Protein AF-A0A2S9GN76-F1 (afdb_monomer_lite)

Secondary structure (DSSP, 8-state):
---------------TT--TTS-TTT-HHHHHHHHHHHHPPPPTT-S--SHHHHHHHHH-

Radius of gyration: 16.96 Å; chains: 1; bounding box: 36×28×56 Å

pLDDT: mean 91.57, std 13.15, range [42.25, 98.62]

Foldseek 3Di:
DDDPDPDVDDPPQDQPQADPVDDCVNPVPCRRHVNVVVPPDDDPVDPDDDDVVVVVVVVD

Sequence (60 aa):
MTVEATSNLKSGIDLRYVDEQARPQDDLFGHVNGRWLSEYQIPADRATDGAFRTLYDRAE

Structure (mmCIF, N/CA/C/O backbone):
data_AF-A0A2S9GN76-F1
#
_entry.id   AF-A0A2S9GN76-F1
#
loop_
_atom_site.group_PDB
_atom_site.id
_atom_site.type_symbol
_atom_site.label_atom_id
_atom_site.label_alt_id
_atom_site.label_comp_id
_atom_site.label_asym_id
_atom_site.label_entity_id
_atom_site.label_seq_id
_atom_site.pdbx_PDB_ins_code
_atom_site.Cartn_x
_atom_site.Cartn_y
_atom_site.Cartn_z
_atom_site.occupancy
_atom_site.B_iso_or_equiv
_atom_site.auth_seq_id
_atom_site.auth_comp_id
_atom_site.auth_asym_id
_atom_site.auth_atom_id
_atom_site.pdbx_PDB_model_num
ATOM 1 N N . MET A 1 1 ? 6.470 18.993 39.191 1.00 42.25 1 MET A N 1
ATOM 2 C CA . MET A 1 1 ? 5.636 18.317 38.178 1.00 42.25 1 MET A CA 1
ATOM 3 C C . MET A 1 1 ? 5.675 19.174 36.925 1.00 42.25 1 MET A C 1
ATOM 5 O O . MET A 1 1 ? 4.936 20.142 36.831 1.00 42.25 1 MET A O 1
ATOM 9 N N . THR A 1 2 ? 6.640 18.925 36.045 1.00 43.50 2 THR A N 1
ATOM 10 C CA . THR A 1 2 ? 6.805 19.656 34.783 1.00 43.50 2 THR A CA 1
ATOM 11 C C . THR A 1 2 ? 6.034 18.907 33.709 1.00 43.50 2 THR A C 1
ATOM 13 O O . THR A 1 2 ? 6.303 17.736 33.455 1.00 43.50 2 THR A O 1
ATOM 16 N N . VAL A 1 3 ? 5.021 19.556 33.142 1.00 62.69 3 VAL A N 1
ATOM 17 C CA . VAL A 1 3 ? 4.246 19.013 32.027 1.00 62.69 3 VAL A CA 1
ATOM 18 C C . VAL A 1 3 ? 5.093 19.231 30.773 1.00 62.69 3 VAL A C 1
ATOM 20 O O . VAL A 1 3 ? 5.208 20.355 30.293 1.00 62.69 3 VAL A O 1
ATOM 23 N N . GLU A 1 4 ? 5.776 18.182 30.319 1.00 62.44 4 GLU A N 1
ATOM 24 C CA . GLU A 1 4 ? 6.499 18.170 29.044 1.00 62.44 4 GLU A CA 1
ATOM 25 C C . GLU A 1 4 ? 5.509 18.426 27.899 1.00 62.44 4 GLU A C 1
ATOM 27 O O . GLU A 1 4 ? 4.411 17.864 27.864 1.00 62.44 4 GLU A O 1
ATOM 32 N N . ALA A 1 5 ? 5.891 19.308 26.977 1.00 62.34 5 ALA A N 1
ATOM 33 C CA . ALA A 1 5 ? 5.084 19.672 25.827 1.00 62.34 5 ALA A CA 1
ATOM 34 C C . ALA A 1 5 ? 4.784 18.428 24.979 1.00 62.34 5 ALA A C 1
ATOM 36 O O . ALA A 1 5 ? 5.693 17.804 24.430 1.00 62.34 5 ALA A O 1
ATOM 37 N N . THR A 1 6 ? 3.504 18.086 24.816 1.00 63.72 6 THR A N 1
ATOM 38 C CA . THR A 1 6 ? 3.065 17.137 23.790 1.00 63.72 6 THR A CA 1
ATOM 39 C C . THR A 1 6 ? 3.353 17.751 22.426 1.00 63.72 6 THR A C 1
ATOM 41 O O . THR A 1 6 ? 2.521 18.456 21.852 1.00 63.72 6 THR A O 1
ATOM 44 N N . SER A 1 7 ? 4.565 17.519 21.917 1.00 69.56 7 SER A N 1
ATOM 45 C CA . SER A 1 7 ? 4.862 17.688 20.499 1.00 69.56 7 SER A CA 1
ATOM 46 C C . SER A 1 7 ? 3.781 16.950 19.706 1.00 69.56 7 SER A C 1
ATOM 48 O O . SER A 1 7 ? 3.311 15.891 20.124 1.00 69.56 7 SER A O 1
ATOM 50 N N . ASN A 1 8 ? 3.318 17.543 18.609 1.00 77.75 8 ASN A N 1
ATOM 51 C CA . ASN A 1 8 ? 2.236 16.993 17.799 1.00 77.75 8 ASN A CA 1
ATOM 52 C C . ASN A 1 8 ? 2.741 15.732 17.068 1.00 77.75 8 ASN A C 1
ATOM 54 O O . ASN A 1 8 ? 3.177 15.801 15.915 1.00 77.75 8 ASN A O 1
ATOM 58 N N . LEU A 1 9 ? 2.775 14.605 17.785 1.00 85.19 9 LEU A N 1
ATOM 59 C CA . LEU A 1 9 ? 3.312 13.332 17.322 1.00 85.19 9 LEU A CA 1
ATOM 60 C C . LEU A 1 9 ? 2.531 12.877 16.090 1.00 85.19 9 LEU A C 1
ATOM 62 O O . LEU A 1 9 ? 1.304 12.770 16.101 1.00 85.19 9 LEU A O 1
ATOM 66 N N . LYS A 1 10 ? 3.256 12.609 15.006 1.00 89.50 10 LYS A N 1
ATOM 67 C CA . LYS A 1 10 ? 2.684 11.989 13.812 1.00 89.50 10 LYS A CA 1
ATOM 68 C C . LYS A 1 10 ? 2.554 10.491 14.069 1.00 89.50 10 LYS A C 1
ATOM 70 O O . LYS A 1 10 ? 3.492 9.874 14.561 1.00 89.50 10 LYS A O 1
ATOM 75 N N . SER A 1 11 ? 1.416 9.908 13.704 1.00 93.75 11 SER A N 1
ATOM 76 C CA . SER A 1 11 ? 1.151 8.475 13.898 1.00 93.75 11 SER A CA 1
ATOM 77 C C . SER A 1 11 ? 2.066 7.566 13.072 1.00 93.75 11 SER A C 1
ATOM 79 O O . SER A 1 11 ? 2.218 6.398 13.406 1.00 93.75 11 SER A O 1
ATOM 81 N N . GLY A 1 12 ? 2.636 8.079 11.975 1.00 94.56 12 GLY A N 1
ATOM 82 C CA . GLY A 1 12 ? 3.385 7.281 10.999 1.00 94.56 12 GLY A CA 1
ATOM 83 C C . GLY A 1 12 ? 2.501 6.456 10.057 1.00 94.56 12 GLY A C 1
ATOM 84 O O . GLY A 1 12 ? 3.030 5.742 9.213 1.00 94.56 12 GLY A O 1
ATOM 85 N N . ILE A 1 13 ? 1.173 6.567 10.172 1.00 94.88 13 ILE A N 1
ATOM 86 C CA . ILE A 1 13 ? 0.215 5.842 9.333 1.00 94.88 13 ILE A CA 1
ATOM 87 C C . ILE A 1 13 ? -0.314 6.769 8.243 1.00 94.88 13 ILE A C 1
ATOM 89 O O . ILE A 1 13 ? -0.832 7.850 8.530 1.00 94.88 13 ILE A O 1
ATOM 93 N N . ASP A 1 14 ? -0.196 6.330 6.994 1.00 95.69 14 ASP A N 1
ATOM 94 C CA . ASP A 1 14 ? -0.750 7.030 5.843 1.00 95.69 14 ASP A CA 1
ATOM 95 C C . ASP A 1 14 ? -2.200 6.600 5.604 1.00 95.69 14 ASP A C 1
ATOM 97 O O . ASP A 1 14 ? -2.464 5.488 5.159 1.00 95.69 14 ASP A O 1
ATOM 101 N N . LEU A 1 15 ? -3.146 7.489 5.905 1.00 96.62 15 LEU A N 1
ATOM 102 C CA . LEU A 1 15 ? -4.580 7.211 5.782 1.00 96.62 15 LEU A CA 1
ATOM 103 C C . LEU A 1 15 ? -5.161 7.604 4.415 1.00 96.62 15 LEU A C 1
ATOM 105 O O . LEU A 1 15 ? -6.359 7.457 4.190 1.00 96.62 15 LEU A O 1
ATOM 109 N N . ARG A 1 16 ? -4.341 8.109 3.484 1.00 97.50 16 ARG A N 1
ATOM 110 C CA . ARG A 1 16 ? -4.820 8.584 2.172 1.00 97.50 16 ARG A CA 1
ATOM 111 C C . ARG A 1 16 ? -5.399 7.470 1.299 1.00 97.50 16 ARG A C 1
ATOM 113 O O . ARG A 1 16 ? -6.202 7.763 0.413 1.00 97.50 16 ARG A O 1
ATOM 120 N N . TYR A 1 17 ? -4.998 6.226 1.551 1.00 98.06 17 TYR A N 1
ATOM 121 C CA . TYR A 1 17 ? -5.369 5.065 0.744 1.00 98.06 17 TYR A CA 1
ATOM 122 C C . TYR A 1 17 ? -6.463 4.192 1.362 1.00 98.06 17 TYR A C 1
ATOM 124 O O . TYR A 1 17 ? -6.789 3.147 0.796 1.00 98.06 17 TYR A O 1
ATOM 132 N N . VAL A 1 18 ? -7.039 4.632 2.486 1.00 98.38 18 VAL A N 1
ATOM 133 C CA . VAL A 1 18 ? -8.122 3.906 3.147 1.00 98.38 18 VAL A CA 1
ATOM 134 C C . VAL A 1 18 ? -9.328 3.786 2.217 1.00 98.38 18 VAL A C 1
ATOM 136 O O . VAL A 1 18 ? -9.764 4.770 1.610 1.00 98.38 18 VAL A O 1
ATOM 139 N N . ASP A 1 19 ? -9.870 2.575 2.147 1.00 98.31 19 ASP A N 1
AT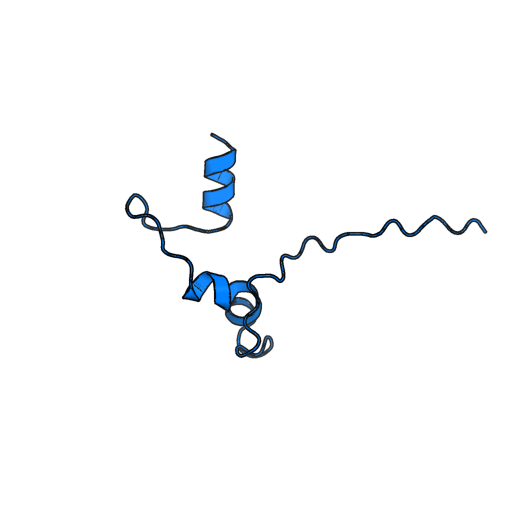OM 140 C CA . ASP A 1 19 ? -11.175 2.278 1.576 1.00 98.31 19 ASP A CA 1
ATOM 141 C C . ASP A 1 19 ? -12.193 2.064 2.705 1.00 98.31 19 ASP A C 1
ATOM 143 O O . ASP A 1 19 ? -12.185 1.056 3.413 1.00 98.31 19 ASP A O 1
ATOM 147 N N . GLU A 1 20 ? -13.087 3.040 2.877 1.00 97.06 20 GLU A N 1
ATOM 148 C CA . GLU A 1 20 ? -14.133 3.016 3.904 1.00 97.06 20 GLU A CA 1
ATOM 149 C C . GLU A 1 20 ? -15.222 1.964 3.637 1.00 97.06 20 GLU A C 1
ATOM 151 O O . GLU A 1 20 ? -15.982 1.636 4.548 1.00 97.06 20 GLU A O 1
ATOM 156 N N . GLN A 1 21 ? -15.308 1.424 2.415 1.00 97.50 21 GLN A N 1
ATOM 157 C CA . GLN A 1 21 ? -16.278 0.380 2.072 1.00 97.50 21 GLN A CA 1
ATOM 158 C C . GLN A 1 21 ? -15.813 -1.011 2.520 1.00 97.50 21 GLN A C 1
ATOM 160 O O . GLN A 1 21 ? -16.640 -1.875 2.821 1.00 97.50 21 GLN A O 1
ATOM 165 N N . ALA A 1 22 ? -14.500 -1.233 2.617 1.00 98.12 22 ALA A N 1
ATOM 166 C CA . ALA A 1 22 ? -13.937 -2.449 3.184 1.00 98.12 22 ALA A CA 1
ATOM 167 C C . ALA A 1 22 ? -13.941 -2.347 4.716 1.00 98.12 22 ALA A C 1
ATOM 169 O O . ALA A 1 22 ? -13.213 -1.550 5.304 1.00 98.12 22 ALA A O 1
ATOM 170 N N . ARG A 1 23 ? -14.766 -3.150 5.397 1.00 98.31 23 ARG A N 1
ATOM 171 C CA . ARG A 1 23 ? -14.775 -3.188 6.867 1.00 98.31 23 ARG A CA 1
ATOM 172 C C . ARG A 1 23 ? -13.442 -3.750 7.381 1.00 98.31 23 ARG A C 1
ATOM 174 O O . ARG A 1 23 ? -13.089 -4.869 7.010 1.0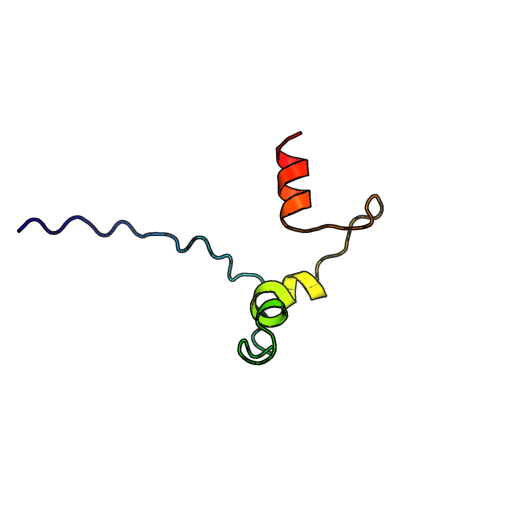0 98.31 23 ARG A O 1
ATOM 181 N N . PRO A 1 24 ? -12.742 -3.078 8.313 1.00 98.25 24 PRO A N 1
ATOM 182 C CA . PRO A 1 24 ? -11.424 -3.527 8.772 1.00 98.25 24 PRO A CA 1
ATOM 183 C C . PRO A 1 24 ? -11.446 -4.858 9.532 1.00 98.25 24 PRO A C 1
ATOM 185 O O . PRO A 1 24 ? -10.415 -5.514 9.633 1.00 98.25 24 PRO A O 1
ATOM 188 N N . GLN A 1 25 ? -12.596 -5.260 10.090 1.00 98.38 25 GLN A N 1
ATOM 189 C CA . GLN A 1 25 ? -12.737 -6.562 10.753 1.00 98.38 25 GLN A CA 1
ATOM 190 C C . GLN A 1 25 ? -12.849 -7.719 9.754 1.00 98.38 25 GLN A C 1
ATOM 192 O O . GLN A 1 25 ? -12.529 -8.850 10.112 1.00 98.38 25 GLN A O 1
ATOM 197 N N . ASP A 1 26 ? -13.317 -7.428 8.539 1.00 98.56 26 ASP A N 1
ATOM 198 C CA . ASP A 1 26 ? -13.524 -8.415 7.482 1.00 98.56 26 ASP A CA 1
ATOM 199 C C . ASP A 1 26 ? -12.272 -8.498 6.586 1.00 98.56 26 ASP A C 1
ATOM 201 O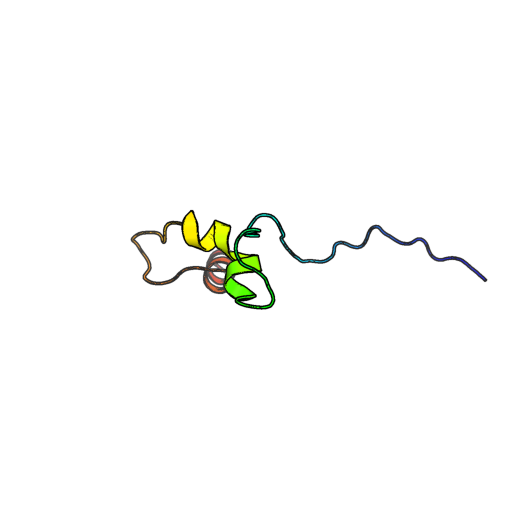 O . ASP A 1 26 ? -11.821 -9.592 6.255 1.00 98.56 26 ASP A O 1
ATOM 205 N N . ASP A 1 27 ? -11.674 -7.347 6.251 1.00 98.56 27 ASP A N 1
ATOM 206 C CA . ASP A 1 27 ? -10.421 -7.242 5.499 1.00 98.56 27 ASP A CA 1
ATOM 207 C C . ASP A 1 27 ? -9.643 -5.974 5.889 1.00 98.56 27 ASP A C 1
ATOM 209 O O . ASP A 1 27 ? -9.872 -4.876 5.377 1.00 98.56 27 ASP A O 1
ATOM 213 N N . LEU A 1 28 ? -8.682 -6.125 6.802 1.00 98.50 28 LEU A N 1
ATOM 214 C CA . LEU A 1 28 ? -7.818 -5.021 7.217 1.00 98.50 28 LEU A CA 1
ATOM 215 C C . LEU A 1 28 ? -6.897 -4.540 6.084 1.00 98.50 28 LEU A C 1
ATOM 217 O O . LEU A 1 28 ? -6.599 -3.347 6.003 1.00 98.50 28 LEU A O 1
ATOM 221 N N . PHE A 1 29 ? -6.425 -5.447 5.224 1.00 98.38 29 PHE A N 1
ATOM 222 C CA . PHE A 1 29 ? -5.493 -5.092 4.155 1.00 98.38 29 PHE A CA 1
ATOM 223 C C . PHE A 1 29 ? -6.196 -4.248 3.091 1.00 98.38 29 PHE A C 1
ATOM 225 O O . PHE A 1 29 ? -5.681 -3.184 2.733 1.00 98.38 29 PHE A O 1
ATOM 232 N N . GLY A 1 30 ? -7.384 -4.680 2.664 1.00 98.50 30 GLY A N 1
ATOM 233 C CA . GLY A 1 30 ? -8.270 -3.923 1.785 1.00 98.50 30 GLY A CA 1
ATOM 234 C C . GLY A 1 30 ? -8.739 -2.615 2.415 1.00 98.50 30 GLY A C 1
ATOM 235 O O . GLY A 1 30 ? -8.695 -1.586 1.756 1.00 98.50 30 GLY A O 1
ATOM 236 N N . HIS A 1 31 ? -9.075 -2.593 3.708 1.00 98.62 31 HIS A N 1
ATOM 237 C CA . HIS A 1 31 ? -9.455 -1.344 4.376 1.00 98.62 31 HIS A CA 1
ATOM 238 C C . HIS A 1 31 ? -8.343 -0.292 4.342 1.00 98.62 31 HIS A C 1
ATOM 240 O O . HIS A 1 31 ? -8.596 0.864 4.030 1.00 98.62 31 HIS A O 1
ATOM 246 N N . VAL A 1 32 ? -7.101 -0.666 4.655 1.00 98.56 32 VAL A N 1
ATOM 247 C CA . VAL A 1 32 ? -6.001 0.307 4.771 1.00 98.56 32 VAL A CA 1
ATOM 248 C C . VAL A 1 32 ? -5.420 0.702 3.410 1.00 98.56 32 VAL A C 1
ATOM 250 O O . VAL A 1 32 ? -4.993 1.843 3.243 1.00 98.56 32 VAL A O 1
ATOM 253 N N . ASN A 1 33 ? -5.396 -0.219 2.443 1.00 98.56 33 ASN A N 1
ATOM 254 C CA . ASN A 1 33 ? -4.704 -0.028 1.162 1.00 98.56 33 ASN A CA 1
ATOM 255 C C . ASN A 1 33 ? -5.647 0.001 -0.050 1.00 98.56 33 ASN A C 1
ATOM 257 O O . ASN A 1 33 ? -5.169 0.109 -1.179 1.00 98.56 33 ASN A O 1
ATOM 261 N N . GLY A 1 34 ? -6.960 -0.122 0.147 1.00 98.31 34 GLY A N 1
ATOM 262 C CA . GLY A 1 34 ? -7.929 -0.406 -0.914 1.00 98.31 34 GLY A CA 1
ATOM 263 C C . GLY A 1 34 ? -7.914 0.600 -2.054 1.00 98.31 34 GLY A C 1
ATOM 264 O O . GLY A 1 34 ? -7.870 0.196 -3.214 1.00 98.31 34 GLY A O 1
ATOM 265 N N . ARG A 1 35 ? -7.818 1.901 -1.751 1.00 98.38 35 ARG A N 1
ATOM 266 C CA . ARG A 1 35 ? -7.737 2.932 -2.796 1.00 98.38 35 ARG A CA 1
ATOM 267 C C . ARG A 1 35 ? -6.452 2.819 -3.618 1.00 98.38 35 ARG A C 1
ATOM 269 O O . ARG A 1 35 ? -6.482 2.989 -4.833 1.00 98.38 35 ARG A O 1
ATOM 276 N N . TRP A 1 36 ? -5.325 2.494 -2.978 1.00 98.19 36 TRP A N 1
ATOM 277 C CA . TRP A 1 36 ? -4.073 2.251 -3.701 1.00 98.19 36 TRP A CA 1
ATOM 278 C C . TRP A 1 36 ? -4.204 1.026 -4.607 1.00 98.19 36 TRP A C 1
ATOM 280 O O . TRP A 1 36 ? -3.852 1.103 -5.776 1.00 98.19 36 TRP A O 1
ATOM 290 N N . LEU A 1 37 ? -4.782 -0.070 -4.107 1.00 97.88 37 LEU A N 1
ATOM 291 C CA . LEU A 1 37 ? -4.990 -1.290 -4.892 1.00 97.88 37 LEU A CA 1
ATOM 292 C C . LEU A 1 37 ? -5.896 -1.067 -6.111 1.00 97.88 37 LEU A C 1
ATOM 294 O O . LEU A 1 37 ? -5.679 -1.701 -7.140 1.00 97.88 37 LEU A O 1
ATOM 298 N N . SER A 1 38 ? -6.902 -0.192 -6.009 1.00 97.56 38 SER A N 1
ATOM 299 C CA . SER A 1 38 ? -7.833 0.076 -7.110 1.00 97.56 38 SER A CA 1
ATOM 300 C C . SER A 1 38 ? -7.303 1.059 -8.154 1.00 97.56 38 SER A C 1
ATOM 302 O O . SER A 1 38 ? -7.672 0.961 -9.321 1.00 97.56 38 SER A O 1
ATOM 304 N N . GLU A 1 39 ? -6.495 2.037 -7.742 1.00 97.56 39 GLU A N 1
ATOM 305 C CA . GLU A 1 39 ? -6.085 3.158 -8.603 1.00 97.56 39 GLU A CA 1
ATOM 306 C C . GLU A 1 39 ? -4.650 3.027 -9.126 1.00 97.56 39 GLU A C 1
ATOM 308 O O . GLU A 1 39 ? -4.314 3.594 -10.168 1.00 97.56 39 GLU A O 1
ATOM 313 N N . TYR A 1 40 ? -3.782 2.317 -8.404 1.00 97.50 40 TYR A N 1
ATOM 314 C CA . TYR A 1 40 ? -2.372 2.231 -8.750 1.00 97.50 40 TYR A CA 1
ATOM 315 C C . TYR A 1 40 ? -2.131 1.228 -9.879 1.00 97.50 40 TYR A C 1
ATOM 317 O O . TYR A 1 40 ? -2.399 0.034 -9.753 1.00 97.50 40 TYR A O 1
ATOM 325 N N . GLN A 1 41 ? -1.535 1.711 -10.967 1.00 97.44 41 GLN A N 1
ATOM 326 C CA . GLN A 1 41 ? -1.096 0.872 -12.074 1.00 97.44 41 GLN A CA 1
ATOM 327 C C . GLN A 1 41 ? 0.376 0.494 -11.896 1.00 97.44 41 GLN A C 1
ATOM 329 O O . GLN A 1 41 ? 1.240 1.370 -11.849 1.00 97.44 41 GLN A O 1
ATOM 334 N N . ILE A 1 42 ? 0.668 -0.810 -11.867 1.00 95.94 42 ILE A N 1
ATOM 335 C CA . ILE A 1 42 ? 2.051 -1.304 -11.864 1.00 95.94 42 ILE A CA 1
ATOM 336 C C . ILE A 1 42 ? 2.739 -0.863 -13.173 1.00 95.94 42 ILE A C 1
ATOM 338 O O . ILE A 1 42 ? 2.204 -1.132 -14.256 1.00 95.94 42 ILE A O 1
ATOM 342 N N . PRO A 1 43 ? 3.904 -0.190 -13.106 1.00 96.44 43 PRO A N 1
ATOM 343 C CA . PRO A 1 43 ? 4.693 0.157 -14.284 1.00 96.44 43 PRO A CA 1
ATOM 344 C C . PRO A 1 43 ? 5.032 -1.064 -15.153 1.00 96.44 43 PRO A C 1
ATOM 346 O O . PRO A 1 43 ? 5.291 -2.151 -14.648 1.00 96.44 43 PRO A O 1
ATOM 349 N N . ALA A 1 44 ? 5.070 -0.888 -16.476 1.00 97.12 44 ALA A N 1
ATOM 350 C CA . ALA A 1 44 ? 5.252 -2.001 -17.418 1.00 97.12 44 ALA A CA 1
ATOM 351 C C . ALA A 1 44 ? 6.630 -2.693 -17.338 1.00 97.12 44 ALA A C 1
ATOM 353 O O . ALA A 1 44 ? 6.807 -3.773 -17.896 1.00 97.12 44 ALA A O 1
ATOM 354 N N . ASP A 1 45 ? 7.605 -2.076 -16.670 1.00 96.25 45 ASP A N 1
ATOM 355 C CA . ASP A 1 45 ? 8.966 -2.591 -16.499 1.00 96.25 45 ASP A CA 1
ATOM 356 C C . ASP A 1 45 ? 9.109 -3.577 -15.328 1.00 96.25 45 ASP A C 1
ATOM 358 O O . ASP A 1 45 ? 10.194 -4.115 -15.106 1.00 96.25 45 ASP A O 1
ATOM 362 N N . ARG A 1 46 ? 8.036 -3.823 -14.566 1.00 93.81 46 ARG A N 1
ATOM 363 C CA . ARG A 1 46 ? 8.076 -4.657 -13.361 1.00 93.81 46 ARG A CA 1
ATOM 364 C C . ARG A 1 46 ? 6.816 -5.502 -13.197 1.00 93.81 46 ARG A C 1
ATOM 366 O O . ARG A 1 46 ? 5.724 -5.123 -13.601 1.00 93.81 46 ARG A O 1
ATOM 373 N N . ALA A 1 47 ? 6.982 -6.659 -12.559 1.00 95.81 47 ALA A N 1
ATOM 374 C CA . ALA A 1 47 ? 5.882 -7.579 -12.259 1.00 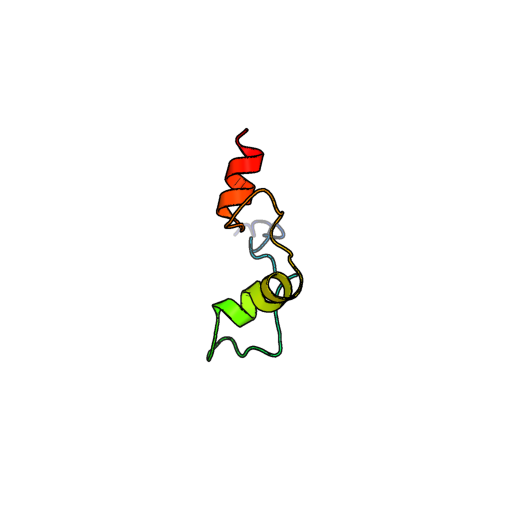95.81 47 ALA A CA 1
ATOM 375 C C . ALA A 1 47 ? 5.215 -7.311 -10.896 1.00 95.81 47 ALA A C 1
ATOM 377 O O . ALA A 1 47 ? 4.084 -7.736 -10.677 1.00 95.81 47 ALA A O 1
ATOM 378 N N . THR A 1 48 ? 5.905 -6.607 -9.991 1.00 96.00 48 THR A N 1
ATOM 379 C CA . THR A 1 48 ? 5.444 -6.315 -8.625 1.00 96.00 48 THR A CA 1
ATOM 380 C C . THR A 1 48 ? 5.857 -4.900 -8.227 1.00 96.00 48 THR A C 1
ATOM 382 O O . THR A 1 48 ? 6.980 -4.480 -8.511 1.00 96.00 48 THR A O 1
ATOM 385 N N . ASP A 1 49 ? 4.977 -4.194 -7.517 1.00 97.25 49 ASP A N 1
ATOM 386 C CA . ASP A 1 49 ? 5.271 -2.908 -6.878 1.00 97.25 49 ASP A CA 1
ATOM 387 C C . ASP A 1 49 ? 4.629 -2.832 -5.478 1.00 97.25 49 ASP A C 1
ATOM 389 O O . ASP A 1 49 ? 3.846 -3.698 -5.084 1.00 97.25 49 ASP A O 1
ATOM 393 N N . GLY A 1 50 ? 5.006 -1.821 -4.701 1.00 96.00 50 GLY A N 1
ATOM 394 C CA . GLY A 1 50 ? 4.548 -1.562 -3.345 1.00 96.00 50 GLY A CA 1
ATOM 395 C C . GLY A 1 50 ? 5.635 -0.898 -2.498 1.00 96.00 50 GLY A C 1
ATOM 396 O O . GLY A 1 50 ? 6.654 -0.413 -2.997 1.00 96.00 50 GLY A O 1
ATOM 397 N N . ALA A 1 51 ? 5.447 -0.912 -1.177 1.00 96.31 51 ALA A N 1
ATOM 398 C CA . ALA A 1 51 ? 6.345 -0.233 -0.240 1.00 96.31 51 ALA A CA 1
ATOM 399 C C . ALA A 1 51 ? 7.815 -0.678 -0.370 1.00 96.31 51 ALA A C 1
ATOM 401 O O . ALA A 1 51 ? 8.710 0.163 -0.391 1.00 96.31 51 ALA A O 1
ATOM 402 N N . PHE A 1 52 ? 8.082 -1.980 -0.520 1.00 96.50 52 PHE A N 1
ATOM 403 C CA . PHE A 1 52 ? 9.451 -2.487 -0.672 1.00 96.50 52 PHE A CA 1
ATOM 404 C C . PHE A 1 52 ? 10.114 -2.030 -1.970 1.00 96.50 52 PHE A C 1
ATOM 406 O O . PHE A 1 52 ? 11.277 -1.633 -1.952 1.00 96.50 52 PHE A O 1
ATOM 413 N N . ARG A 1 53 ? 9.376 -2.031 -3.086 1.00 96.25 53 ARG A N 1
ATOM 414 C CA . ARG A 1 53 ? 9.895 -1.546 -4.368 1.00 96.25 53 ARG A CA 1
ATOM 415 C C . ARG A 1 53 ? 10.185 -0.047 -4.306 1.00 96.25 53 ARG A C 1
ATOM 417 O O . ARG A 1 53 ? 11.234 0.365 -4.786 1.00 96.25 53 ARG A O 1
ATOM 424 N N . THR A 1 54 ? 9.333 0.724 -3.625 1.00 95.12 54 THR A N 1
ATOM 425 C CA . THR A 1 54 ? 9.565 2.152 -3.347 1.00 95.12 54 THR A CA 1
ATOM 426 C C . THR A 1 54 ? 10.831 2.379 -2.517 1.00 95.12 54 THR A C 1
ATOM 428 O O . THR A 1 54 ? 11.561 3.334 -2.761 1.00 95.12 54 THR A O 1
ATOM 431 N N . LEU A 1 55 ? 11.105 1.533 -1.518 1.00 96.69 55 LEU A N 1
ATOM 432 C CA . LEU A 1 55 ? 12.343 1.631 -0.740 1.00 96.69 55 LEU A CA 1
ATOM 433 C C . LEU A 1 55 ? 13.570 1.270 -1.579 1.00 96.69 55 LEU A C 1
ATOM 435 O O . LEU A 1 55 ? 14.575 1.961 -1.469 1.00 96.69 55 LEU A O 1
ATOM 439 N N . TYR A 1 56 ? 13.474 0.248 -2.432 1.00 95.62 56 TYR A N 1
ATOM 440 C CA . TYR A 1 56 ? 14.537 -0.097 -3.377 1.00 95.62 56 TYR A CA 1
ATOM 441 C C . TYR A 1 56 ? 14.833 1.075 -4.325 1.00 95.62 56 TYR A C 1
ATOM 443 O O . TYR A 1 56 ? 15.981 1.480 -4.424 1.00 95.62 56 TYR A O 1
ATOM 451 N N . ASP A 1 57 ? 13.806 1.681 -4.942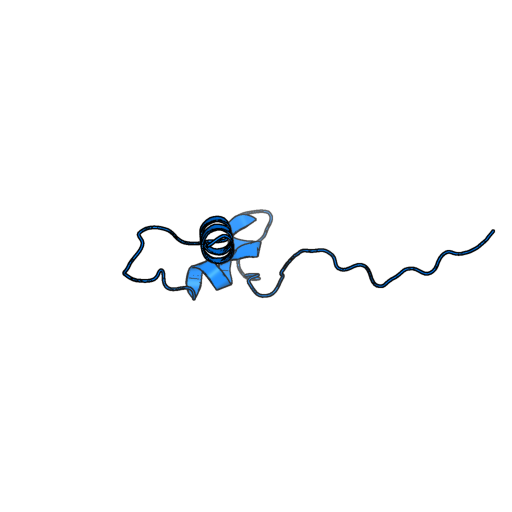 1.00 93.88 57 ASP A N 1
ATOM 452 C CA . ASP A 1 57 ? 13.970 2.83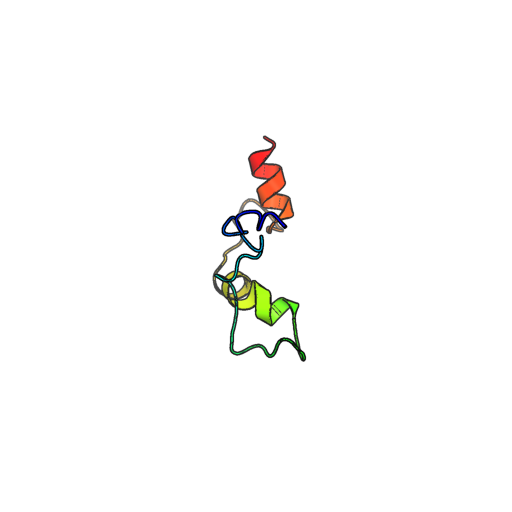1 -5.855 1.00 93.88 57 ASP A CA 1
ATOM 453 C C . ASP A 1 57 ? 14.627 4.048 -5.180 1.00 93.88 57 ASP A C 1
ATOM 455 O O . ASP A 1 57 ? 15.219 4.880 -5.852 1.00 93.88 57 ASP A O 1
ATOM 459 N N . ARG A 1 58 ? 14.501 4.184 -3.854 1.00 95.19 58 ARG A N 1
ATOM 460 C CA . ARG A 1 58 ? 15.132 5.267 -3.076 1.00 95.19 58 ARG A CA 1
ATOM 461 C C . ARG A 1 58 ? 16.543 4.941 -2.593 1.00 95.19 58 ARG A C 1
ATOM 463 O O . ARG A 1 58 ? 17.212 5.835 -2.080 1.00 95.19 58 ARG A O 1
ATOM 470 N N . ALA A 1 59 ? 16.914 3.665 -2.605 1.00 95.44 59 ALA A N 1
ATOM 471 C CA . ALA A 1 59 ? 18.219 3.198 -2.158 1.00 95.44 59 ALA A CA 1
ATOM 472 C C . ALA A 1 59 ? 19.251 3.187 -3.296 1.00 95.44 59 ALA A C 1
ATOM 474 O O . ALA A 1 59 ? 20.447 3.142 -3.006 1.00 95.44 59 ALA A O 1
ATOM 475 N N . GLU A 1 60 ? 18.788 3.213 -4.548 1.00 83.50 60 GLU A N 1
ATOM 476 C CA . GLU A 1 60 ? 19.594 3.544 -5.731 1.00 83.50 60 GLU A CA 1
ATOM 477 C C . GLU A 1 60 ? 19.891 5.050 -5.804 1.00 83.50 60 GLU A C 1
ATOM 479 O O . GLU A 1 60 ? 21.038 5.390 -6.177 1.00 83.50 60 GLU A O 1
#